Protein AF-A0A2V7INM8-F1 (afdb_monomer)

Foldseek 3Di:
DVVVVVVQVVVLVVCCVPVVDDSVVDDDDDDDDDPVCCVPPDCVPPQVVCVVVDPDHDPDDD

Radius of gyration: 14.33 Å; Cα contacts (8 Å, |Δi|>4): 31; chains: 1; bounding box: 28×33×34 Å

Mean predicted aligned error: 3.5 Å

Secondary structure (DSSP, 8-state):
-HHHHHHHHHHHHHHHHHH---GGG---------TTTHIIIIIIIIIITTTTT-SS--S---

pLDDT: mean 93.66, std 2.91, range [84.06, 97.19]

Sequence (62 aa):
EQQKRRLTEAIVKDVMNVLNYGDESVSVAIEEVTARDWAEKVYKPDIVETSAQLYKKPGYTM

Solvent-accessible surface area (backbone atoms only — not comparable to full-atom values): 4147 Å² total; per-residue (Å²): 106,73,69,58,52,54,49,50,54,52,53,53,52,50,49,27,68,76,70,71,50,60,75,92,78,64,87,87,87,89,82,91,75,52,81,88,49,34,56,77,74,36,46,47,62,66,42,60,74,40,47,90,76,47,90,76,71,77,95,69,87,134

Structure (mmCIF, N/CA/C/O backbone):
data_AF-A0A2V7INM8-F1
#
_entry.id   AF-A0A2V7INM8-F1
#
loop_
_atom_site.group_PDB
_atom_site.id
_atom_site.type_symbol
_atom_site.label_atom_id
_atom_site.label_alt_id
_atom_site.label_comp_id
_atom_site.label_asym_id
_atom_site.label_entity_id
_atom_site.label_seq_id
_atom_site.pdbx_PDB_ins_code
_atom_site.Cartn_x
_atom_site.Cartn_y
_atom_site.Cartn_z
_atom_site.occupancy
_atom_site.B_iso_or_equiv
_atom_site.auth_seq_id
_atom_site.auth_comp_id
_atom_site.auth_asym_id
_atom_site.auth_atom_id
_atom_site.pdbx_PDB_model_num
ATOM 1 N N . GLU A 1 1 ? 0.600 15.991 -1.827 1.00 85.38 1 GLU A N 1
ATOM 2 C CA . GLU A 1 1 ? 0.229 15.766 -0.407 1.00 85.38 1 GLU A CA 1
ATOM 3 C C . GLU A 1 1 ? -1.264 15.652 -0.111 1.00 85.38 1 GLU A C 1
ATOM 5 O O . GLU A 1 1 ? -1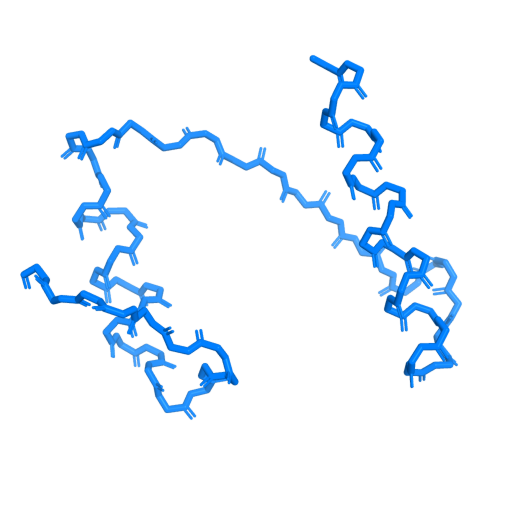.664 14.612 0.395 1.00 85.38 1 GLU A O 1
ATOM 10 N N . GLN A 1 2 ? -2.124 16.630 -0.429 1.00 90.56 2 GLN A N 1
ATOM 11 C CA . GLN A 1 2 ? -3.555 16.540 -0.067 1.00 90.56 2 GLN A CA 1
ATOM 12 C C . GLN A 1 2 ? -4.269 15.308 -0.661 1.00 90.56 2 GLN A C 1
ATOM 14 O O . GLN A 1 2 ? -5.053 14.656 0.023 1.00 90.56 2 GLN A O 1
ATOM 19 N N . GLN A 1 3 ? -3.954 14.948 -1.910 1.00 93.00 3 GLN A N 1
ATOM 20 C CA . GLN A 1 3 ? -4.492 13.742 -2.553 1.00 93.00 3 GLN A CA 1
ATOM 21 C C . GLN A 1 3 ? -4.065 12.453 -1.837 1.00 93.00 3 GLN A C 1
ATOM 23 O O . GLN A 1 3 ? -4.898 11.577 -1.630 1.00 93.00 3 GLN A O 1
ATOM 28 N N . LYS A 1 4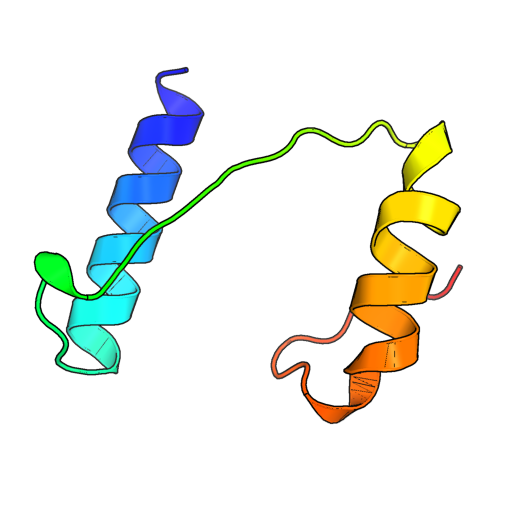 ? -2.796 12.362 -1.414 1.00 93.25 4 LYS A N 1
ATOM 29 C CA . LYS A 1 4 ? -2.263 11.207 -0.676 1.00 93.25 4 LYS A CA 1
ATOM 30 C C . LYS A 1 4 ? -2.968 11.043 0.667 1.00 93.25 4 LYS A C 1
ATO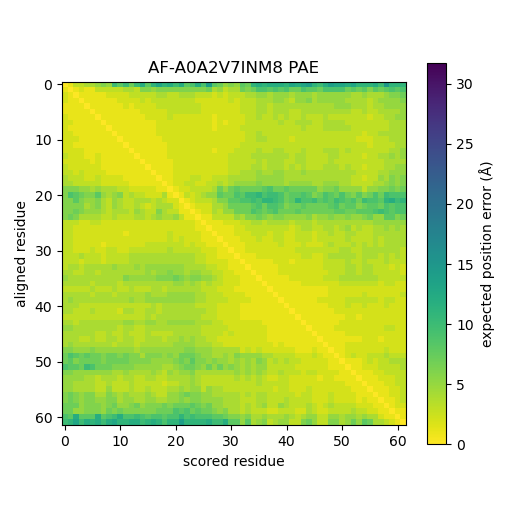M 32 O O . LYS A 1 4 ? -3.446 9.958 0.958 1.00 93.25 4 LYS A O 1
ATOM 37 N N . ARG A 1 5 ? -3.136 12.135 1.423 1.00 94.38 5 ARG A N 1
ATOM 38 C CA . ARG A 1 5 ? -3.872 12.125 2.702 1.00 94.38 5 ARG A CA 1
ATOM 39 C C . ARG A 1 5 ? -5.312 11.651 2.535 1.00 94.38 5 ARG A C 1
ATOM 41 O O . ARG A 1 5 ? -5.735 10.747 3.240 1.00 94.38 5 ARG A O 1
ATOM 48 N N . ARG A 1 6 ? -6.029 12.196 1.546 1.00 96.19 6 ARG A N 1
ATOM 49 C CA . ARG A 1 6 ? -7.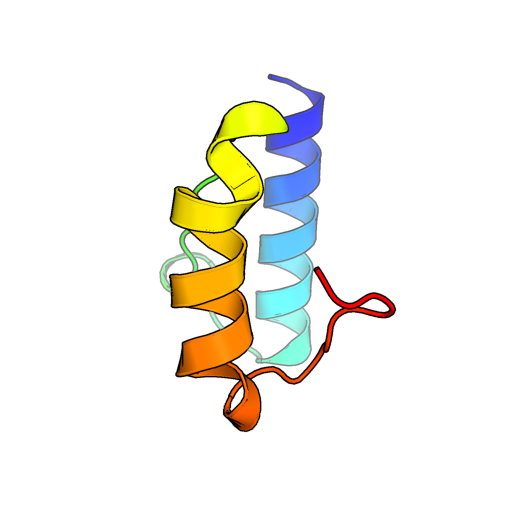409 11.784 1.254 1.00 96.19 6 ARG A CA 1
ATOM 50 C C . ARG A 1 6 ? -7.502 10.301 0.878 1.00 96.19 6 ARG A C 1
ATOM 52 O O . ARG A 1 6 ? -8.454 9.635 1.270 1.00 96.19 6 ARG A O 1
ATOM 59 N N . LEU A 1 7 ? -6.539 9.789 0.108 1.00 95.88 7 LEU A N 1
ATOM 60 C CA . LEU A 1 7 ? -6.480 8.368 -0.238 1.00 95.88 7 LEU A CA 1
ATOM 61 C C . LEU A 1 7 ? -6.222 7.504 1.004 1.00 95.88 7 LEU A C 1
ATOM 63 O O . LEU A 1 7 ? -6.927 6.521 1.203 1.00 95.88 7 LEU A O 1
ATOM 67 N N . THR A 1 8 ? -5.267 7.891 1.853 1.00 95.81 8 THR A N 1
ATOM 68 C CA . THR A 1 8 ? -4.991 7.206 3.122 1.00 95.81 8 THR A CA 1
ATOM 69 C C . THR A 1 8 ? -6.234 7.146 4.007 1.00 95.81 8 THR A C 1
ATOM 71 O O . THR A 1 8 ? -6.593 6.066 4.462 1.00 95.81 8 THR A O 1
ATOM 74 N N . GLU A 1 9 ? -6.931 8.269 4.197 1.00 95.19 9 GLU A N 1
ATOM 75 C CA . GLU A 1 9 ? -8.167 8.330 4.991 1.00 95.19 9 GLU A CA 1
ATOM 76 C C . GLU A 1 9 ? -9.248 7.384 4.450 1.00 95.19 9 GLU A C 1
ATOM 78 O O . GLU A 1 9 ? -9.914 6.698 5.224 1.00 95.19 9 GLU A O 1
ATOM 83 N N . ALA A 1 10 ? -9.407 7.311 3.123 1.00 96.62 10 ALA A N 1
ATOM 84 C CA . ALA A 1 10 ? -10.367 6.405 2.496 1.00 96.62 10 ALA A CA 1
ATOM 85 C C . ALA A 1 10 ? -10.004 4.928 2.728 1.00 96.62 10 ALA A C 1
ATOM 87 O O . ALA A 1 10 ? -10.864 4.150 3.131 1.00 96.62 10 ALA A O 1
ATOM 88 N N . ILE A 1 11 ? -8.732 4.556 2.539 1.00 94.94 11 ILE A N 1
ATOM 89 C CA . ILE A 1 11 ? -8.258 3.178 2.743 1.00 94.94 11 ILE A CA 1
ATOM 90 C C . ILE A 1 11 ? -8.430 2.754 4.204 1.00 94.94 11 ILE A C 1
ATOM 92 O O . ILE A 1 11 ? -8.990 1.692 4.464 1.00 94.94 11 ILE A O 1
ATOM 96 N N . VAL A 1 12 ? -7.981 3.581 5.156 1.00 95.56 12 VAL A N 1
ATOM 97 C CA . VAL A 1 12 ? -8.084 3.279 6.595 1.00 95.56 12 VAL A CA 1
ATOM 98 C C . VAL A 1 12 ? -9.546 3.090 6.988 1.00 95.56 12 VAL A C 1
ATOM 1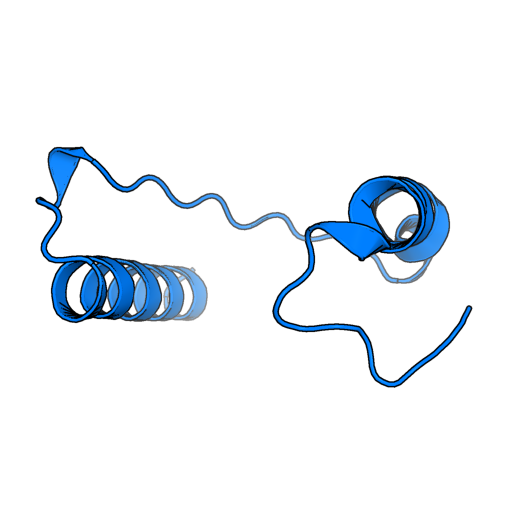00 O O . VAL A 1 12 ? -9.895 2.088 7.612 1.00 95.56 12 VAL A O 1
ATOM 103 N N . LYS A 1 13 ? -10.426 3.996 6.547 1.00 95.62 13 LYS A N 1
ATOM 104 C CA . LYS A 1 13 ? -11.862 3.899 6.809 1.00 95.62 13 LYS A CA 1
ATOM 105 C C . LYS A 1 13 ? -12.469 2.603 6.269 1.00 95.62 13 LYS A C 1
ATOM 107 O O . LYS A 1 13 ? -13.231 1.956 6.985 1.00 95.62 13 LYS A O 1
ATOM 112 N N . ASP A 1 14 ? -12.154 2.220 5.037 1.00 96.06 14 ASP A N 1
ATOM 113 C CA . ASP A 1 14 ? -12.716 1.009 4.435 1.00 96.06 14 ASP A CA 1
ATOM 114 C C . ASP A 1 14 ? -12.205 -0.262 5.125 1.00 96.06 14 ASP A C 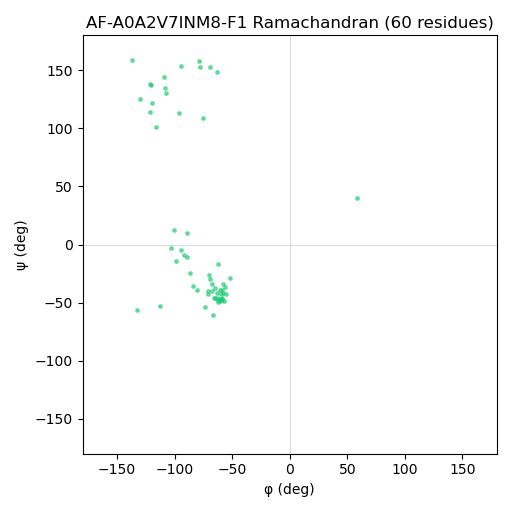1
ATOM 116 O O . ASP A 1 14 ? -12.997 -1.163 5.401 1.00 96.06 14 ASP A O 1
ATOM 120 N N . VAL A 1 15 ? -10.920 -0.316 5.490 1.00 94.38 15 VA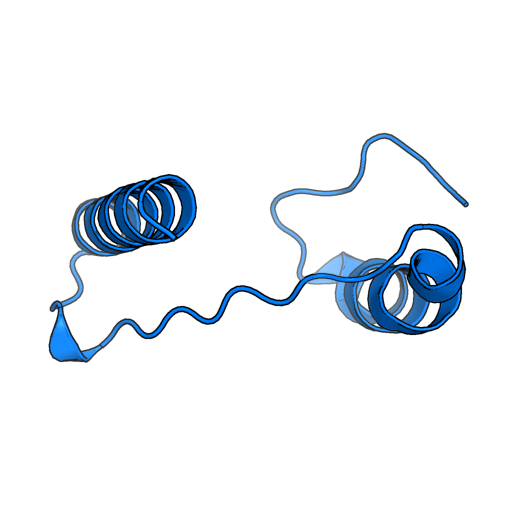L A N 1
ATOM 121 C CA . VAL A 1 15 ? -10.347 -1.443 6.246 1.00 94.38 15 VAL A CA 1
ATOM 122 C C . VAL A 1 15 ? -11.034 -1.603 7.602 1.00 94.38 15 VAL A C 1
ATOM 124 O O . VAL A 1 15 ? -11.470 -2.707 7.932 1.00 94.38 15 VAL A O 1
ATOM 127 N N . MET A 1 16 ? -11.189 -0.512 8.362 1.00 94.38 16 MET A N 1
ATOM 128 C CA . MET A 1 16 ? -11.881 -0.544 9.656 1.00 94.38 16 MET A CA 1
ATOM 129 C C . MET A 1 16 ? -13.328 -1.022 9.510 1.00 94.38 16 MET A C 1
ATOM 131 O O . MET A 1 16 ? -13.775 -1.858 10.287 1.00 94.38 16 MET A O 1
ATOM 135 N N . ASN A 1 17 ? -14.051 -0.552 8.489 1.00 96.00 17 ASN A N 1
ATOM 136 C CA . ASN A 1 17 ? -15.458 -0.909 8.294 1.00 96.00 17 ASN A CA 1
ATOM 137 C C . ASN A 1 17 ? -15.657 -2.365 7.848 1.00 96.00 17 ASN A C 1
ATOM 139 O O . ASN A 1 17 ? -16.609 -3.010 8.279 1.00 96.00 17 ASN A O 1
ATOM 143 N N . VAL A 1 18 ? -14.797 -2.879 6.963 1.00 95.75 18 VAL A N 1
ATOM 144 C CA . VAL A 1 18 ? -14.946 -4.229 6.392 1.00 95.75 18 VAL A CA 1
ATOM 145 C C . VAL A 1 18 ? -14.429 -5.304 7.346 1.00 95.75 18 VAL A C 1
ATOM 147 O O . VAL A 1 18 ? -15.038 -6.368 7.446 1.00 95.75 18 VAL A O 1
ATOM 150 N N . LEU A 1 19 ? -13.319 -5.041 8.044 1.00 93.69 19 LEU A N 1
ATOM 151 C CA . LEU A 1 19 ? -12.656 -6.019 8.917 1.00 93.69 19 LEU A CA 1
ATOM 152 C C . LEU A 1 19 ? -12.913 -5.782 10.412 1.00 93.69 19 LEU A C 1
ATOM 154 O O . LEU A 1 19 ? -12.499 -6.596 11.235 1.00 93.69 19 LEU A O 1
ATOM 158 N N . ASN A 1 20 ? -13.633 -4.711 10.762 1.00 92.31 20 ASN A N 1
ATOM 159 C CA . ASN A 1 20 ? -13.997 -4.340 12.131 1.00 92.31 20 ASN A CA 1
ATOM 160 C C . ASN A 1 20 ? -12.774 -4.140 13.052 1.00 92.31 20 ASN A C 1
ATOM 162 O O . ASN A 1 20 ? -12.775 -4.555 14.214 1.00 92.31 20 ASN A O 1
ATOM 166 N N . TYR A 1 21 ? -11.723 -3.519 12.508 1.00 89.56 21 TYR A N 1
ATOM 167 C CA . TYR A 1 21 ? -10.503 -3.143 13.229 1.00 89.56 21 TYR A CA 1
ATOM 168 C C . TYR A 1 21 ? -10.556 -1.697 13.733 1.00 89.56 21 TYR A C 1
ATOM 170 O O . TYR A 1 21 ? -11.250 -0.862 13.155 1.00 89.56 21 TYR A O 1
ATOM 178 N N . GLY A 1 22 ? -9.811 -1.415 14.806 1.00 86.94 22 GLY A N 1
ATOM 179 C CA . GLY A 1 22 ? -9.586 -0.058 15.311 1.00 86.94 22 GLY A CA 1
ATOM 180 C C . GLY A 1 22 ? -8.527 0.696 14.501 1.00 86.94 22 GLY A C 1
ATOM 181 O O . GLY A 1 22 ? -7.680 0.080 13.847 1.00 86.94 22 GLY A O 1
ATOM 182 N N . ASP A 1 23 ? -8.569 2.027 14.560 1.00 84.62 23 ASP A N 1
ATOM 183 C CA . ASP A 1 23 ? -7.645 2.934 13.857 1.00 84.62 23 ASP A CA 1
ATOM 184 C C . ASP A 1 23 ? -6.180 2.640 14.212 1.00 84.62 23 ASP A C 1
ATOM 186 O O . ASP A 1 23 ? -5.306 2.615 13.349 1.00 84.62 23 ASP A O 1
ATOM 190 N N . GLU A 1 24 ? -5.926 2.274 15.470 1.00 89.75 24 GLU A N 1
ATOM 191 C CA . GLU A 1 24 ? -4.605 1.933 15.991 1.00 89.75 24 GLU A CA 1
ATOM 192 C C . GLU A 1 24 ? -3.965 0.703 15.328 1.00 89.75 24 GLU A C 1
ATOM 194 O O . GLU A 1 24 ? -2.760 0.487 15.455 1.00 89.75 24 GLU A O 1
ATOM 199 N N . SER A 1 25 ? -4.760 -0.114 14.631 1.00 91.38 25 SER A N 1
ATOM 200 C CA . SER A 1 25 ? -4.306 -1.355 13.995 1.00 91.38 25 SER A CA 1
ATOM 201 C C . SER A 1 25 ? -3.920 -1.181 12.524 1.00 91.38 25 SER A C 1
ATOM 203 O O . SER A 1 25 ? -3.455 -2.139 11.906 1.00 91.38 25 SER A O 1
ATOM 205 N N . VAL A 1 26 ? -4.107 0.008 11.936 1.00 92.69 26 VAL A N 1
ATOM 206 C CA . VAL A 1 26 ? -3.909 0.231 10.497 1.00 92.69 26 VAL A CA 1
ATOM 207 C C . VAL A 1 26 ? -2.831 1.283 10.253 1.00 92.69 26 VAL A C 1
ATOM 209 O O . VAL A 1 26 ? -2.933 2.428 10.673 1.00 92.69 26 VAL A O 1
ATOM 212 N N . SER A 1 27 ? 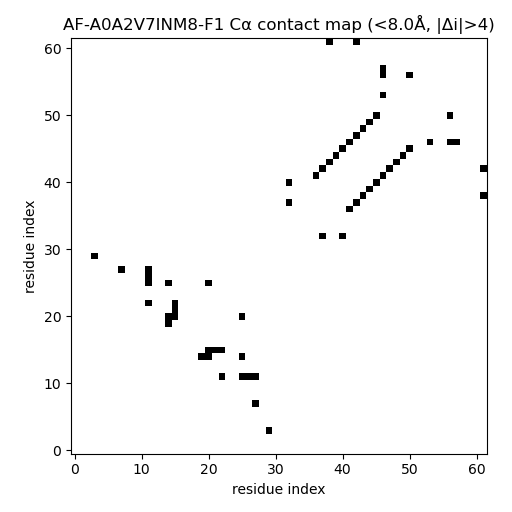-1.785 0.904 9.517 1.00 93.69 27 SER A N 1
ATOM 213 C CA . SER A 1 27 ? -0.732 1.814 9.048 1.00 93.69 27 SER A CA 1
ATOM 214 C C . SER A 1 27 ? -0.651 1.779 7.524 1.00 93.69 27 SER A C 1
ATOM 216 O O . SER A 1 27 ? -0.723 0.708 6.926 1.00 93.69 27 SER A O 1
ATOM 218 N N . VAL A 1 28 ? -0.486 2.943 6.889 1.00 94.12 28 VAL A N 1
ATOM 219 C CA . VAL A 1 28 ? -0.416 3.066 5.423 1.00 94.12 28 VAL A CA 1
ATOM 220 C C . VAL A 1 28 ? 0.801 3.895 5.025 1.00 94.12 28 VAL A C 1
ATOM 222 O O . VAL A 1 28 ? 0.937 5.044 5.444 1.00 94.12 28 VAL A O 1
ATOM 225 N N . ALA A 1 29 ? 1.648 3.332 4.164 1.00 95.06 29 ALA A N 1
ATOM 226 C CA . ALA A 1 29 ? 2.711 4.044 3.460 1.00 95.06 29 ALA A CA 1
ATOM 227 C C . ALA A 1 29 ? 2.355 4.173 1.970 1.00 95.06 29 ALA A C 1
ATOM 229 O O . ALA A 1 29 ? 1.744 3.275 1.393 1.00 95.06 29 ALA A O 1
ATOM 230 N N . ILE A 1 30 ? 2.718 5.299 1.350 1.00 94.06 30 ILE A N 1
ATOM 231 C CA . ILE A 1 30 ? 2.570 5.518 -0.095 1.00 94.06 30 ILE A CA 1
ATOM 232 C C . ILE A 1 30 ? 3.953 5.819 -0.661 1.00 94.06 30 ILE A C 1
ATOM 234 O O . ILE A 1 30 ? 4.530 6.868 -0.368 1.00 94.06 30 ILE A O 1
ATOM 238 N N . GLU A 1 31 ? 4.447 4.917 -1.498 1.00 93.19 31 GLU A N 1
ATOM 239 C CA . GLU A 1 31 ? 5.740 5.035 -2.166 1.00 93.19 31 GLU A CA 1
ATOM 240 C C . GLU A 1 31 ? 5.548 5.315 -3.658 1.00 93.19 31 GLU A C 1
ATOM 242 O O . GLU A 1 31 ? 4.726 4.692 -4.331 1.00 93.19 31 GLU A O 1
ATOM 247 N N . GLU A 1 32 ? 6.303 6.278 -4.185 1.00 93.44 32 GLU A N 1
ATOM 248 C CA . GLU A 1 32 ? 6.288 6.611 -5.608 1.00 93.44 32 GLU A CA 1
ATOM 249 C C . GLU A 1 32 ? 7.435 5.891 -6.318 1.00 93.44 32 GLU A C 1
ATOM 251 O O . GLU A 1 32 ? 8.609 6.188 -6.102 1.00 93.44 32 GLU A O 1
ATOM 256 N N . VAL A 1 33 ? 7.087 4.951 -7.196 1.00 95.50 33 VAL A N 1
ATOM 257 C CA . VAL A 1 33 ? 8.044 4.211 -8.023 1.00 95.50 33 VAL A CA 1
ATOM 258 C C . VAL A 1 33 ? 7.934 4.696 -9.462 1.00 95.50 33 VAL A C 1
ATOM 260 O O . VAL A 1 33 ? 6.844 4.787 -10.027 1.00 95.50 33 VAL A O 1
ATOM 263 N N . THR A 1 34 ? 9.071 5.022 -10.073 1.00 96.88 34 THR A N 1
ATOM 264 C CA . THR A 1 34 ? 9.090 5.440 -11.477 1.00 96.88 34 THR A CA 1
ATOM 265 C C . THR A 1 34 ? 8.766 4.263 -12.398 1.00 96.88 34 THR A C 1
ATOM 267 O O . THR A 1 34 ? 9.077 3.114 -12.090 1.00 96.88 34 THR A O 1
ATOM 2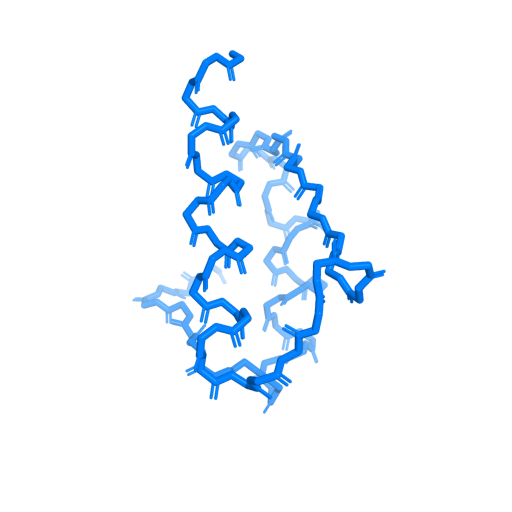70 N N . ALA A 1 35 ? 8.213 4.542 -13.580 1.00 94.75 35 ALA A N 1
ATOM 271 C CA . ALA A 1 35 ? 7.903 3.496 -14.559 1.00 94.75 35 ALA A CA 1
ATOM 272 C C . ALA A 1 35 ? 9.137 2.666 -14.964 1.00 94.75 35 ALA A C 1
ATOM 274 O O . ALA A 1 35 ? 9.022 1.466 -15.193 1.00 94.75 35 ALA A O 1
ATOM 275 N N . ARG A 1 36 ? 10.322 3.293 -15.011 1.00 96.69 36 ARG A N 1
ATOM 276 C CA . ARG A 1 36 ? 11.589 2.617 -15.323 1.00 96.69 36 ARG A CA 1
ATOM 277 C C . ARG A 1 36 ? 11.967 1.582 -14.264 1.00 96.69 36 ARG A C 1
ATOM 279 O O . ARG A 1 36 ? 12.492 0.531 -14.614 1.00 96.69 36 ARG A O 1
ATOM 286 N N . ASP A 1 37 ? 11.701 1.881 -12.998 1.00 97.19 37 ASP A N 1
ATOM 287 C CA . ASP A 1 37 ? 12.072 1.012 -11.881 1.00 97.19 37 ASP A CA 1
ATOM 288 C C . ASP A 1 37 ? 10.986 -0.023 -11.546 1.00 97.19 37 ASP A C 1
ATOM 290 O O . ASP A 1 37 ? 11.241 -0.943 -10.773 1.00 97.19 37 ASP A O 1
ATOM 294 N N . TRP A 1 38 ? 9.783 0.110 -12.114 1.00 96.25 38 TRP A N 1
ATOM 295 C CA . TRP A 1 38 ? 8.607 -0.691 -11.762 1.00 96.25 38 TRP A CA 1
ATOM 296 C C . TRP A 1 38 ? 8.838 -2.200 -11.863 1.00 96.25 38 TRP A C 1
ATOM 298 O O . TRP A 1 38 ? 8.431 -2.948 -10.976 1.00 96.25 38 TRP A O 1
ATOM 308 N N . ALA A 1 39 ? 9.515 -2.644 -12.927 1.00 95.81 39 ALA A N 1
ATOM 309 C CA . ALA A 1 39 ? 9.760 -4.062 -13.169 1.00 95.81 39 ALA A CA 1
ATOM 310 C C . ALA A 1 39 ? 10.568 -4.710 -12.032 1.00 95.81 39 ALA A C 1
ATOM 312 O O . ALA A 1 39 ? 10.193 -5.770 -11.532 1.00 95.81 39 ALA A O 1
ATOM 313 N N . GLU A 1 40 ? 11.650 -4.051 -11.610 1.00 96.75 40 GLU A N 1
ATOM 314 C CA . GLU A 1 40 ? 12.571 -4.576 -10.598 1.00 96.75 40 GLU A CA 1
ATOM 315 C C . GLU A 1 40 ? 12.098 -4.298 -9.170 1.00 96.75 40 GLU A C 1
ATOM 317 O O . GLU A 1 40 ? 12.301 -5.133 -8.297 1.00 96.75 40 GLU A O 1
ATOM 322 N N . LYS A 1 41 ? 11.473 -3.139 -8.919 1.00 96.38 41 LYS A N 1
ATOM 323 C CA . LYS A 1 41 ? 11.072 -2.740 -7.563 1.00 96.38 41 LYS A CA 1
ATOM 324 C C . LYS A 1 41 ? 9.706 -3.262 -7.135 1.00 96.38 41 LYS A C 1
ATOM 326 O O . LYS A 1 41 ? 9.494 -3.348 -5.938 1.00 96.38 41 LYS A O 1
ATOM 331 N N . VAL A 1 42 ? 8.799 -3.561 -8.072 1.00 95.75 42 VAL A N 1
ATOM 332 C CA . VAL A 1 42 ? 7.407 -3.928 -7.744 1.00 95.75 42 VAL A CA 1
ATOM 333 C C . VAL A 1 42 ? 6.952 -5.176 -8.490 1.00 95.75 42 VAL A C 1
ATOM 335 O O . VAL A 1 42 ? 6.530 -6.146 -7.873 1.00 95.75 42 VAL A O 1
ATOM 338 N N . TYR A 1 43 ? 7.027 -5.198 -9.824 1.00 95.69 43 TYR A N 1
ATOM 339 C CA . TYR A 1 43 ? 6.384 -6.265 -10.598 1.00 95.69 43 TYR A CA 1
ATOM 340 C C . TYR A 1 43 ? 6.957 -7.654 -10.283 1.00 95.69 43 TYR A C 1
ATOM 342 O O . TYR A 1 43 ? 6.204 -8.589 -10.027 1.00 95.69 43 TYR A O 1
ATOM 350 N N . LYS A 1 44 ? 8.282 -7.810 -10.260 1.00 95.62 44 LYS A N 1
ATOM 351 C CA . LYS A 1 44 ? 8.895 -9.092 -9.892 1.00 95.62 44 LYS A CA 1
ATOM 352 C C . LYS A 1 44 ? 8.657 -9.457 -8.413 1.00 95.62 44 LYS A C 1
ATOM 354 O O . LYS A 1 44 ? 8.001 -10.476 -8.190 1.00 95.62 44 LYS A O 1
ATOM 359 N N . PRO A 1 45 ? 9.109 -8.656 -7.425 1.00 95.94 45 PRO A N 1
ATOM 360 C CA . PRO A 1 45 ? 9.033 -9.057 -6.018 1.00 95.94 45 PRO A CA 1
ATOM 361 C C . PRO A 1 45 ? 7.603 -9.054 -5.455 1.00 95.94 45 PRO A C 1
ATOM 363 O O . PRO A 1 45 ? 7.199 -9.995 -4.781 1.00 95.94 45 PRO A O 1
ATOM 366 N N . ASP A 1 46 ? 6.793 -8.041 -5.765 1.00 95.06 46 ASP A N 1
ATOM 367 C CA . ASP A 1 46 ? 5.504 -7.840 -5.089 1.00 95.06 46 ASP A CA 1
ATOM 368 C C . ASP A 1 46 ? 4.306 -8.362 -5.881 1.00 95.06 46 ASP A C 1
ATOM 370 O O . ASP A 1 46 ? 3.211 -8.458 -5.329 1.00 95.06 46 ASP A O 1
ATOM 374 N N . ILE A 1 47 ? 4.469 -8.662 -7.176 1.00 95.44 47 ILE A N 1
ATOM 375 C CA . ILE A 1 47 ? 3.372 -9.165 -8.013 1.00 95.44 47 ILE A CA 1
ATOM 376 C C . ILE A 1 47 ? 3.602 -10.614 -8.432 1.00 95.44 47 ILE A C 1
ATOM 378 O O . ILE A 1 47 ? 2.710 -11.443 -8.253 1.00 95.44 47 ILE A O 1
ATOM 382 N N . VAL A 1 48 ? 4.761 -10.934 -9.013 1.00 95.38 48 VAL A N 1
ATOM 383 C CA . VAL A 1 48 ? 5.042 -12.288 -9.513 1.00 95.38 48 VAL A CA 1
ATOM 384 C C . VAL A 1 48 ? 5.295 -13.252 -8.353 1.00 95.38 48 VAL A C 1
ATOM 386 O O . VAL A 1 48 ? 4.611 -14.277 -8.260 1.00 95.38 48 VAL A O 1
ATOM 389 N N . GLU A 1 49 ? 6.221 -12.923 -7.449 1.00 95.50 49 GLU A N 1
ATOM 390 C CA . GLU A 1 49 ? 6.625 -13.822 -6.353 1.00 95.50 49 GLU A CA 1
ATOM 391 C C . GLU A 1 49 ? 5.509 -14.049 -5.323 1.00 95.50 49 GLU A C 1
ATOM 393 O O . GLU A 1 49 ? 5.342 -15.159 -4.818 1.00 95.50 49 GLU A O 1
ATOM 398 N N . THR A 1 50 ? 4.673 -13.043 -5.063 1.00 93.19 50 THR A N 1
ATOM 399 C CA . THR A 1 50 ? 3.548 -13.137 -4.114 1.00 93.19 50 THR A CA 1
ATOM 400 C C . THR A 1 50 ? 2.195 -13.360 -4.801 1.00 93.19 50 THR A C 1
ATOM 402 O O . THR A 1 50 ? 1.148 -13.276 -4.158 1.00 93.19 50 THR A O 1
ATOM 405 N N . SER A 1 51 ? 2.182 -13.704 -6.095 1.00 91.19 51 SER A N 1
ATOM 406 C CA . SER A 1 51 ? 0.969 -13.802 -6.930 1.00 91.19 51 SER A CA 1
ATOM 407 C C . SER A 1 51 ? -0.163 -14.661 -6.347 1.00 91.19 51 SER A C 1
ATOM 409 O O . SER A 1 51 ? -1.341 -14.411 -6.626 1.00 91.19 51 SER A O 1
ATOM 411 N N . ALA A 1 52 ? 0.171 -15.663 -5.530 1.00 93.19 52 ALA A N 1
ATOM 412 C CA . ALA A 1 52 ? -0.788 -16.523 -4.840 1.00 93.19 52 ALA A CA 1
ATOM 413 C C . ALA A 1 52 ? -1.567 -15.805 -3.719 1.00 93.19 52 ALA A C 1
ATOM 415 O O . ALA A 1 52 ? -2.689 -16.199 -3.416 1.00 93.19 52 ALA A O 1
ATOM 416 N N . GLN A 1 53 ? -0.995 -14.759 -3.120 1.00 94.00 53 GLN A N 1
ATOM 417 C CA . GLN A 1 53 ? -1.586 -13.986 -2.021 1.00 94.00 53 GLN A CA 1
ATOM 418 C C . GLN A 1 53 ? -2.392 -12.773 -2.519 1.00 94.00 53 GLN A C 1
ATOM 420 O O . GLN A 1 53 ? -3.109 -12.135 -1.748 1.00 94.00 53 GLN A O 1
ATOM 425 N N . LEU A 1 54 ? -2.308 -12.452 -3.815 1.00 92.88 54 LEU A N 1
ATOM 426 C CA . LEU A 1 54 ? -3.014 -11.318 -4.403 1.00 92.88 54 LEU A CA 1
ATOM 427 C C . LEU A 1 54 ? -4.507 -11.614 -4.589 1.00 92.88 54 LEU A C 1
ATOM 429 O O . LEU A 1 54 ? -4.911 -12.310 -5.524 1.00 92.88 54 LEU A O 1
ATOM 433 N N . TYR A 1 55 ? -5.342 -10.973 -3.772 1.00 93.00 55 TYR A N 1
ATOM 434 C CA . TYR A 1 55 ? -6.795 -10.930 -3.983 1.00 93.00 55 TYR A CA 1
ATOM 435 C C . TYR A 1 55 ? -7.178 -10.092 -5.214 1.00 93.00 55 TYR A C 1
ATOM 437 O O . TYR A 1 55 ? -8.158 -10.393 -5.896 1.00 93.00 55 TYR A O 1
ATOM 445 N N . LYS A 1 56 ? -6.376 -9.069 -5.551 1.00 93.38 56 LYS A N 1
ATOM 446 C CA . LYS A 1 56 ? -6.507 -8.274 -6.780 1.00 93.38 56 LYS A CA 1
ATOM 447 C C . LYS A 1 56 ? -5.268 -8.449 -7.658 1.00 93.38 56 LYS A C 1
ATOM 449 O O . LYS A 1 56 ? -4.248 -7.806 -7.444 1.00 93.38 56 LYS A O 1
ATOM 454 N N . LYS A 1 57 ? -5.386 -9.281 -8.693 1.00 91.81 57 LYS A N 1
ATOM 455 C CA . LYS A 1 57 ? -4.310 -9.527 -9.668 1.00 91.81 57 LYS A CA 1
ATOM 456 C C . LYS A 1 57 ? -4.192 -8.391 -10.700 1.00 91.81 57 LYS A C 1
ATOM 458 O O . LYS A 1 57 ? -5.202 -7.716 -10.974 1.00 91.81 57 LYS A O 1
ATOM 463 N N . PRO A 1 58 ? -2.995 -8.158 -11.277 1.00 92.31 58 PRO A N 1
ATOM 464 C CA . PRO A 1 58 ? -2.842 -7.244 -12.405 1.00 92.31 58 PRO A CA 1
ATOM 465 C C . PRO A 1 58 ? -3.634 -7.758 -13.615 1.00 92.31 58 PRO A C 1
ATOM 467 O O . PRO A 1 58 ? -3.794 -8.960 -13.808 1.00 92.31 58 PRO A O 1
ATOM 470 N N . GLY A 1 59 ? -4.137 -6.835 -14.436 1.00 92.88 59 GLY A N 1
ATOM 471 C CA . GLY A 1 59 ? -4.767 -7.158 -15.724 1.00 92.88 59 GLY A CA 1
ATOM 472 C C . GLY A 1 59 ? -3.776 -7.194 -16.891 1.00 92.88 59 GLY A C 1
ATOM 473 O O . GLY A 1 59 ? -4.195 -7.203 -18.042 1.00 92.88 59 GLY A O 1
ATOM 474 N N . TYR A 1 60 ? -2.478 -7.140 -16.596 1.00 91.56 60 TYR A N 1
ATOM 475 C CA . TYR A 1 60 ? -1.392 -7.076 -17.563 1.00 91.56 60 TYR A CA 1
ATOM 476 C C . TYR A 1 60 ? -0.264 -8.012 -17.137 1.00 91.56 60 TYR A C 1
ATOM 478 O O . TYR A 1 60 ? -0.131 -8.347 -15.958 1.00 91.56 60 TYR A O 1
ATOM 486 N N . THR A 1 61 ? 0.563 -8.377 -18.108 1.00 89.38 61 THR A N 1
ATOM 487 C CA . THR A 1 61 ? 1.834 -9.065 -17.897 1.00 89.38 61 THR A CA 1
ATOM 488 C C . THR A 1 61 ? 2.956 -8.212 -18.474 1.00 89.38 61 THR A C 1
ATOM 490 O O . THR A 1 61 ? 2.795 -7.648 -19.558 1.00 89.38 61 THR A O 1
ATOM 493 N N . MET A 1 62 ? 4.062 -8.116 -17.746 1.00 84.06 62 MET A N 1
ATOM 494 C CA . MET A 1 62 ? 5.333 -7.555 -18.210 1.00 84.06 62 MET A CA 1
ATOM 495 C C . MET A 1 62 ? 6.337 -8.662 -18.496 1.00 84.06 62 MET A C 1
ATOM 497 O O . MET A 1 62 ? 6.239 -9.716 -17.822 1.00 84.06 62 MET A O 1
#

Nearest PDB structures (foldseek):
  1gyy-assembly1_B  TM=9.144E-01  e=3.580E-03  Escherichia coli